Protein AF-A0A392UVI4-F1 (afdb_monomer)

pLDDT: mean 75.86, std 11.66, range [51.25, 90.38]

Organism: NCBI:txid97028

Radius of gyration: 12.73 Å; Cα contacts (8 Å, |Δi|>4): 31; chains: 1; bounding box: 25×21×34 Å

Secondary structure (DSSP, 8-state):
--HHHHTTSTT---PPP---EE-TTS-EE---S----------

Foldseek 3Di:
DQPVVQVVDPPDDDDDDADWDQDPVRDIDGDPDDRDPDDDDDD

Solvent-accessible surface area (backbone atoms only — not comparable to full-atom values): 3213 Å² total; per-residue (Å²): 129,59,49,81,60,50,73,71,42,87,92,64,77,88,69,86,68,94,54,76,42,76,44,97,86,68,49,78,45,68,74,88,69,82,83,65,88,71,91,75,87,83,132

Mean predicted aligned error: 8.02 Å

Structure (mmCIF, N/CA/C/O backbone):
data_AF-A0A392UVI4-F1
#
_entry.id   AF-A0A392UVI4-F1
#
loop_
_atom_site.group_PDB
_atom_site.id
_atom_site.type_symbol
_atom_site.label_atom_id
_atom_site.label_alt_id
_atom_site.label_comp_id
_atom_site.label_asym_id
_atom_site.label_entity_id
_atom_site.label_seq_id
_atom_site.pdbx_PDB_ins_code
_atom_site.Cartn_x
_atom_site.Cartn_y
_atom_site.Cartn_z
_atom_site.occupancy
_atom_site.B_iso_or_equiv
_atom_site.auth_seq_id
_atom_site.auth_comp_id
_atom_site.auth_asym_id
_atom_site.auth_atom_id
_atom_site.pdbx_PDB_model_num
ATOM 1 N N . MET A 1 1 ? 1.323 -6.460 6.807 1.00 69.88 1 MET A N 1
ATOM 2 C CA . MET A 1 1 ? -0.071 -6.956 6.715 1.00 69.88 1 MET A CA 1
ATOM 3 C C . MET A 1 1 ? -0.823 -6.086 5.719 1.0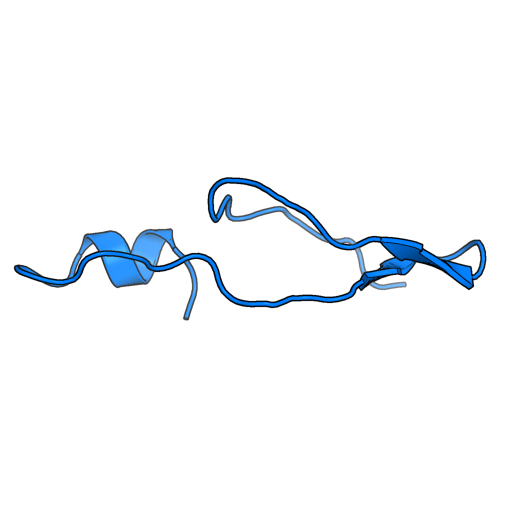0 69.88 1 MET A C 1
ATOM 5 O O . MET A 1 1 ? -0.527 -4.897 5.703 1.00 69.88 1 MET A O 1
ATOM 9 N N . PRO A 1 2 ? -1.756 -6.630 4.917 1.00 79.25 2 PRO A N 1
ATOM 10 C CA . PRO A 1 2 ? -2.597 -5.829 4.021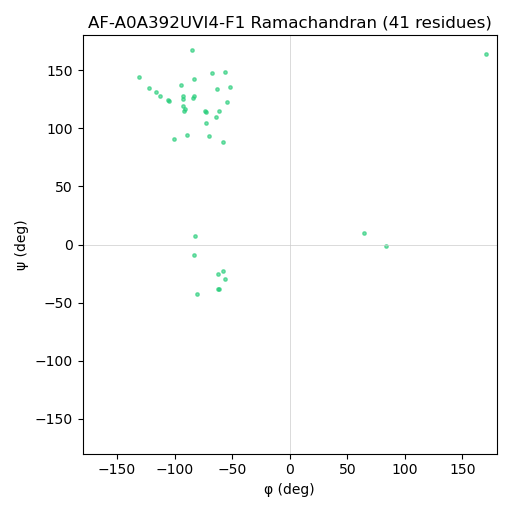 1.00 79.25 2 PRO A CA 1
ATOM 11 C C . PRO A 1 2 ? -3.361 -4.739 4.777 1.00 79.25 2 PRO A C 1
ATOM 13 O O . PRO A 1 2 ? -3.753 -4.943 5.934 1.00 79.25 2 PRO A O 1
ATOM 16 N N . PHE A 1 3 ? -3.616 -3.600 4.134 1.00 79.12 3 PHE A N 1
ATOM 17 C CA . PHE A 1 3 ? -4.300 -2.479 4.786 1.00 79.12 3 PHE A CA 1
ATOM 18 C C . PHE A 1 3 ? -5.722 -2.855 5.212 1.00 79.12 3 PHE A C 1
ATOM 20 O O . PHE A 1 3 ? -6.178 -2.502 6.302 1.00 79.12 3 PHE A O 1
ATOM 27 N N . SER A 1 4 ? -6.402 -3.639 4.374 1.00 80.44 4 SER A N 1
ATOM 28 C CA . SER A 1 4 ? -7.715 -4.230 4.649 1.00 80.44 4 SER A CA 1
ATOM 29 C C . SER A 1 4 ? -7.763 -5.075 5.927 1.00 80.44 4 SER A C 1
ATOM 31 O O . SER A 1 4 ? -8.806 -5.131 6.579 1.00 80.44 4 SER A O 1
ATOM 33 N N . MET A 1 5 ? -6.650 -5.703 6.315 1.00 84.19 5 MET A N 1
ATOM 34 C CA . MET A 1 5 ? -6.532 -6.442 7.576 1.00 84.19 5 MET A CA 1
ATOM 35 C C . MET A 1 5 ? -6.276 -5.494 8.751 1.00 84.19 5 MET A C 1
ATOM 37 O O . MET A 1 5 ? -6.918 -5.624 9.789 1.00 84.19 5 MET A O 1
ATOM 41 N N . MET A 1 6 ? -5.397 -4.502 8.577 1.00 84.88 6 MET A N 1
ATOM 42 C CA . MET A 1 6 ? -5.078 -3.514 9.619 1.00 84.88 6 MET A CA 1
ATOM 43 C C . MET A 1 6 ? -6.301 -2.693 10.041 1.00 84.88 6 MET A C 1
ATOM 45 O O . MET A 1 6 ? -6.494 -2.462 11.230 1.00 84.88 6 MET A O 1
ATOM 49 N N . LYS A 1 7 ? -7.174 -2.327 9.092 1.00 82.69 7 LYS A N 1
ATOM 50 C CA . LYS A 1 7 ? -8.439 -1.617 9.361 1.00 82.69 7 LYS A CA 1
ATOM 51 C C . LYS A 1 7 ? -9.392 -2.352 10.306 1.00 82.69 7 LYS A C 1
ATOM 53 O O . LYS A 1 7 ? -10.262 -1.718 10.890 1.00 82.69 7 LYS A O 1
ATOM 58 N N . LYS A 1 8 ? -9.271 -3.677 10.425 1.00 89.19 8 LYS A N 1
ATOM 59 C CA . LYS A 1 8 ? -10.137 -4.491 11.290 1.00 89.19 8 LYS A CA 1
ATOM 60 C C . LYS A 1 8 ? -9.670 -4.507 12.746 1.00 89.19 8 LYS A C 1
ATOM 62 O O . LYS A 1 8 ? -10.394 -5.019 13.593 1.00 89.19 8 LYS A O 1
ATOM 67 N N . ILE A 1 9 ? -8.481 -3.978 13.040 1.00 89.75 9 ILE A N 1
ATOM 68 C CA . ILE A 1 9 ? -7.922 -3.955 14.392 1.00 89.75 9 ILE A CA 1
ATOM 69 C C . ILE A 1 9 ? -8.335 -2.637 15.068 1.00 89.75 9 ILE A C 1
ATOM 71 O O . ILE A 1 9 ? -7.914 -1.568 14.618 1.00 89.75 9 ILE A O 1
ATOM 75 N N . PRO A 1 10 ? -9.153 -2.671 16.137 1.00 89.62 10 PRO A N 1
ATOM 76 C CA . PRO A 1 10 ? -9.567 -1.458 16.832 1.00 89.62 10 PRO A CA 1
ATOM 77 C C . PRO A 1 10 ? -8.357 -0.747 17.457 1.00 89.62 10 PRO A C 1
ATOM 79 O O . PRO A 1 10 ? -7.509 -1.377 18.084 1.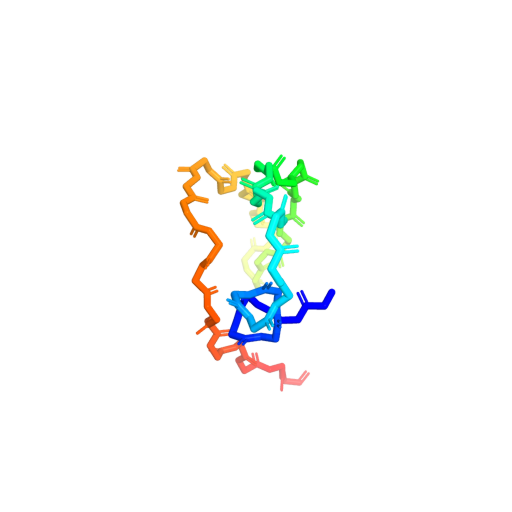00 89.62 10 PRO A O 1
ATOM 82 N N . GLY A 1 11 ? -8.276 0.574 17.276 1.00 87.31 11 GLY A N 1
ATOM 83 C CA . GLY A 1 11 ? -7.207 1.412 17.836 1.00 87.31 11 GLY A CA 1
ATOM 84 C C . GLY A 1 11 ? -5.904 1.463 17.026 1.00 87.31 11 GLY A C 1
ATOM 85 O O . GLY A 1 11 ? -4.994 2.195 17.405 1.00 87.31 11 GLY A O 1
ATOM 86 N N . VAL A 1 12 ? -5.799 0.743 15.904 1.00 86.19 12 VAL A N 1
ATOM 87 C CA . VAL A 1 12 ? -4.626 0.820 15.019 1.00 86.19 12 VAL A CA 1
ATOM 88 C C . VAL A 1 12 ? -4.752 1.990 14.04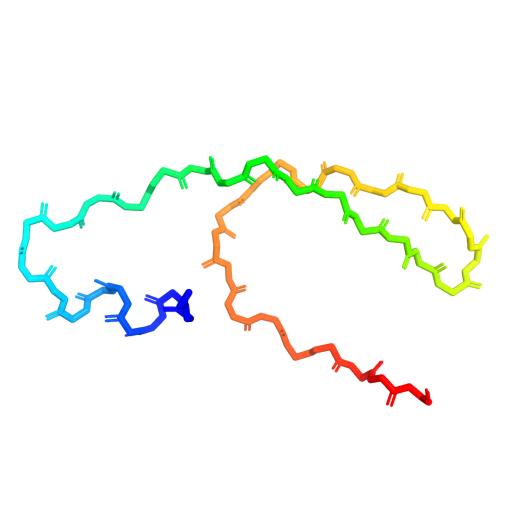5 1.00 86.19 12 VAL A C 1
ATOM 90 O O . VAL A 1 12 ? -5.706 2.080 13.274 1.00 86.19 12 VAL A O 1
ATOM 93 N N . VAL A 1 13 ? -3.735 2.853 14.029 1.00 81.50 13 VAL A N 1
ATOM 94 C CA . VAL A 1 13 ? -3.546 3.890 13.008 1.00 81.50 13 VAL A CA 1
ATOM 95 C C . VAL A 1 13 ? -2.427 3.442 12.079 1.00 81.50 13 VAL A C 1
ATOM 97 O O . VAL A 1 13 ? -1.314 3.162 12.522 1.00 81.50 13 VAL A O 1
ATOM 100 N N . ALA A 1 14 ? -2.716 3.355 10.782 1.00 75.69 14 ALA A N 1
ATOM 101 C CA . ALA A 1 14 ? -1.694 3.039 9.796 1.00 75.69 14 ALA A CA 1
ATOM 102 C C . ALA A 1 14 ? -0.766 4.245 9.616 1.00 75.69 14 ALA A C 1
ATOM 104 O O . ALA A 1 14 ? -1.182 5.293 9.121 1.00 75.69 14 ALA A O 1
ATOM 105 N N . THR A 1 15 ? 0.492 4.089 10.009 1.00 76.81 15 THR A N 1
ATOM 106 C CA . THR A 1 15 ? 1.550 5.035 9.670 1.00 76.81 15 THR A CA 1
ATOM 107 C C . THR A 1 15 ? 2.089 4.717 8.272 1.00 76.81 15 THR A C 1
ATOM 109 O O . THR A 1 15 ? 2.180 3.539 7.902 1.00 76.81 15 THR A O 1
ATOM 112 N N . PRO A 1 16 ? 2.440 5.733 7.462 1.00 73.88 16 PRO A N 1
ATOM 113 C CA . PRO A 1 16 ? 3.111 5.500 6.191 1.00 73.88 16 PRO A CA 1
ATOM 114 C C . PRO A 1 16 ? 4.371 4.665 6.420 1.00 73.88 16 PRO A C 1
ATOM 116 O O . PRO A 1 16 ? 5.242 5.033 7.207 1.00 73.88 16 PRO A O 1
ATOM 119 N N . THR A 1 17 ? 4.452 3.514 5.758 1.00 75.12 17 THR A N 1
ATOM 120 C CA . THR A 1 17 ? 5.664 2.697 5.787 1.00 75.12 17 THR A CA 1
ATOM 121 C C . THR A 1 17 ? 6.626 3.255 4.750 1.00 75.12 17 THR A C 1
ATOM 123 O O . THR A 1 17 ? 6.247 3.415 3.592 1.00 75.12 17 THR A O 1
ATOM 126 N N . ASN A 1 18 ? 7.868 3.538 5.148 1.00 76.94 18 ASN A N 1
ATOM 127 C CA . ASN A 1 18 ? 8.919 3.856 4.185 1.00 76.94 18 ASN A CA 1
ATOM 128 C C . ASN A 1 18 ? 9.117 2.647 3.263 1.00 76.94 18 ASN A C 1
ATOM 130 O O . ASN A 1 18 ? 9.520 1.577 3.717 1.00 76.94 18 ASN A O 1
ATOM 134 N N . MET A 1 19 ? 8.803 2.818 1.981 1.00 79.31 19 MET A N 1
ATOM 135 C CA . MET A 1 19 ? 8.866 1.767 0.970 1.00 79.31 19 MET A CA 1
ATOM 136 C C . MET A 1 19 ? 9.623 2.268 -0.260 1.00 79.31 19 MET A C 1
ATOM 138 O O . MET A 1 19 ? 9.497 3.427 -0.649 1.00 79.31 19 MET A O 1
ATOM 142 N N . GLN A 1 20 ? 10.387 1.369 -0.879 1.00 83.69 20 GLN A N 1
ATOM 143 C CA . GLN A 1 20 ? 10.955 1.535 -2.213 1.00 83.69 20 GLN A CA 1
ATOM 144 C C . GLN A 1 20 ? 10.477 0.395 -3.098 1.00 83.69 20 GLN A C 1
ATOM 146 O O . GLN A 1 20 ? 10.504 -0.765 -2.686 1.00 83.69 20 GLN A O 1
ATOM 151 N N . LEU A 1 21 ? 10.060 0.732 -4.313 1.00 81.44 21 LEU A N 1
ATOM 152 C CA . LEU A 1 21 ? 9.703 -0.236 -5.340 1.00 81.44 21 LEU A CA 1
ATOM 153 C C . LEU A 1 21 ? 10.713 -0.147 -6.476 1.00 81.44 21 LEU A C 1
ATOM 155 O O . LEU A 1 21 ? 10.941 0.939 -7.003 1.00 81.44 21 LEU A O 1
ATOM 159 N N . SER A 1 22 ? 11.292 -1.288 -6.852 1.00 87.94 22 SER A N 1
ATOM 160 C CA . SER A 1 22 ? 12.037 -1.419 -8.102 1.00 87.94 22 SER A CA 1
ATOM 161 C C . SER A 1 22 ? 11.066 -1.867 -9.186 1.00 87.94 22 SER A C 1
ATOM 163 O O . SER A 1 22 ? 10.447 -2.926 -9.072 1.00 87.94 22 SER A O 1
ATOM 165 N N . LEU A 1 23 ? 10.879 -1.026 -10.198 1.00 84.94 23 LEU A N 1
ATOM 166 C CA . LEU A 1 23 ? 10.000 -1.310 -11.324 1.00 84.94 23 LEU A CA 1
ATOM 167 C C . LEU A 1 23 ? 10.732 -2.123 -12.402 1.00 84.94 23 LEU A C 1
ATOM 169 O O . LEU A 1 23 ? 11.954 -2.266 -12.387 1.00 84.94 23 LEU A O 1
ATOM 173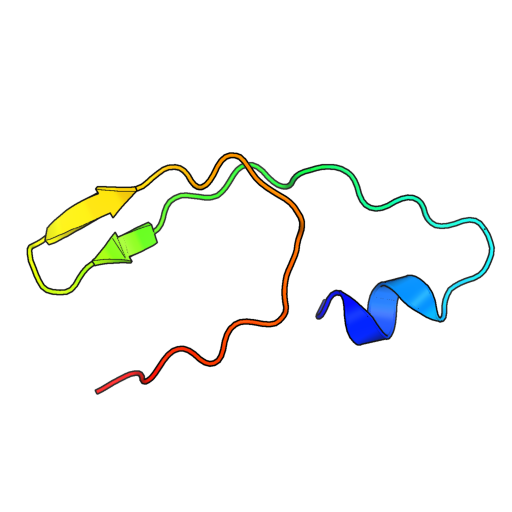 N N . ALA A 1 24 ? 9.978 -2.665 -13.362 1.00 87.94 24 ALA A N 1
ATOM 174 C CA . ALA A 1 24 ? 10.531 -3.485 -14.445 1.00 87.94 24 ALA A CA 1
ATOM 175 C C . ALA A 1 24 ? 11.519 -2.715 -15.345 1.00 87.94 24 ALA A C 1
ATOM 177 O O . ALA A 1 24 ? 12.419 -3.311 -15.934 1.00 87.94 24 ALA A O 1
ATOM 178 N N . ASP A 1 25 ? 11.386 -1.388 -15.412 1.00 90.38 25 ASP A N 1
ATOM 179 C CA . ASP A 1 25 ? 12.316 -0.478 -16.089 1.00 90.38 25 ASP A CA 1
ATOM 180 C C . ASP A 1 25 ? 13.542 -0.115 -15.226 1.00 90.38 25 ASP A C 1
ATOM 182 O O . ASP A 1 25 ? 14.354 0.722 -15.616 1.00 90.38 25 ASP A O 1
AT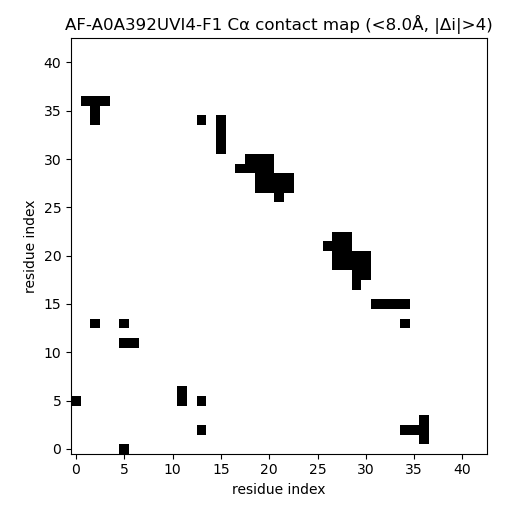OM 186 N N . ARG A 1 26 ? 13.696 -0.765 -14.064 1.00 85.56 26 ARG A N 1
ATOM 187 C CA . ARG A 1 26 ? 14.733 -0.531 -13.047 1.00 85.56 26 ARG A CA 1
ATOM 188 C C . ARG A 1 26 ? 14.669 0.844 -12.384 1.00 85.56 26 ARG A C 1
ATOM 190 O O . ARG A 1 26 ? 15.582 1.185 -11.631 1.00 85.56 26 ARG A O 1
ATOM 197 N N . SER A 1 27 ? 13.611 1.619 -12.610 1.00 86.00 27 SER A N 1
ATOM 198 C CA . SER A 1 27 ? 13.381 2.8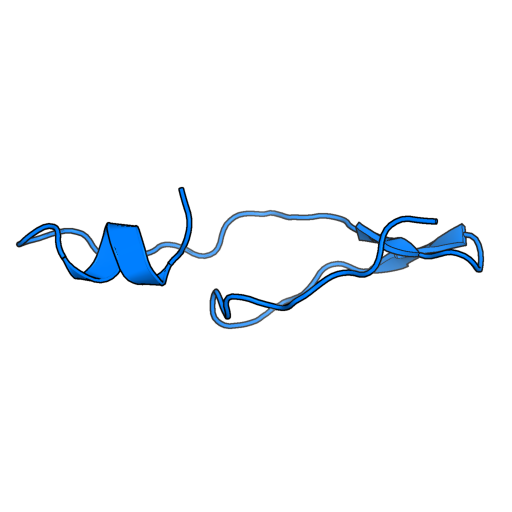35 -11.838 1.00 86.00 27 SER A CA 1
ATOM 199 C C . SER A 1 27 ? 13.051 2.487 -10.381 1.00 86.00 27 SER A C 1
ATOM 201 O O . SER A 1 27 ? 12.480 1.432 -10.082 1.00 86.00 27 SER A O 1
ATOM 203 N N . ILE A 1 28 ? 13.461 3.363 -9.460 1.00 87.25 28 ILE A N 1
ATOM 204 C CA . ILE A 1 28 ? 13.131 3.264 -8.036 1.00 87.25 28 ILE A CA 1
ATOM 205 C C . ILE A 1 28 ? 12.083 4.324 -7.732 1.00 87.25 28 ILE A C 1
ATOM 207 O O . ILE A 1 28 ? 12.312 5.509 -7.973 1.00 87.25 28 ILE A O 1
ATOM 211 N N . VAL A 1 29 ? 10.950 3.899 -7.180 1.00 81.12 29 VAL A N 1
ATOM 212 C CA . VAL A 1 29 ? 9.871 4.798 -6.764 1.00 81.12 29 VAL A CA 1
ATOM 213 C C . VAL A 1 29 ? 9.692 4.719 -5.253 1.00 81.12 29 VAL A C 1
ATOM 215 O O . VAL A 1 29 ? 9.573 3.630 -4.687 1.00 81.12 29 VAL A O 1
ATOM 218 N N . HIS A 1 30 ? 9.637 5.887 -4.613 1.00 81.06 30 HIS A N 1
ATOM 219 C CA . HIS A 1 30 ? 9.257 6.068 -3.212 1.00 81.06 30 HIS A CA 1
ATOM 220 C C . HIS A 1 30 ? 7.801 6.533 -3.162 1.00 81.06 30 HIS A C 1
ATOM 222 O O . HIS A 1 30 ? 7.540 7.736 -3.256 1.00 81.06 30 HIS A O 1
ATOM 228 N N . PRO A 1 31 ? 6.824 5.617 -3.084 1.00 74.06 31 PRO A N 1
ATOM 229 C CA . PRO A 1 31 ? 5.428 6.012 -3.037 1.00 74.06 31 PRO A CA 1
ATOM 230 C C . PRO A 1 31 ? 5.153 6.817 -1.758 1.00 74.06 31 PRO A C 1
ATOM 232 O O . PRO A 1 31 ? 5.132 6.280 -0.653 1.00 74.06 31 PRO A O 1
ATOM 235 N N . HIS A 1 32 ? 4.916 8.118 -1.920 1.00 64.50 32 HIS A N 1
ATOM 236 C CA . HIS A 1 32 ? 4.360 8.980 -0.881 1.00 64.50 32 HIS A CA 1
ATOM 237 C C . HIS A 1 32 ? 2.833 8.939 -0.991 1.00 64.50 32 HIS A C 1
ATOM 239 O O . HIS A 1 32 ? 2.244 9.655 -1.797 1.00 64.50 32 HIS A O 1
ATOM 245 N N . GLY A 1 33 ? 2.170 8.073 -0.223 1.00 67.00 33 GLY A N 1
ATOM 246 C CA . GLY A 1 33 ? 0.714 7.969 -0.303 1.00 67.00 33 GLY A CA 1
ATOM 247 C C . GLY A 1 33 ? 0.110 6.790 0.445 1.00 67.00 33 GLY A C 1
ATOM 248 O O . GLY A 1 33 ? 0.803 5.862 0.851 1.00 67.00 33 GLY A O 1
ATOM 249 N N . ILE A 1 34 ? -1.205 6.885 0.647 1.00 58.81 34 ILE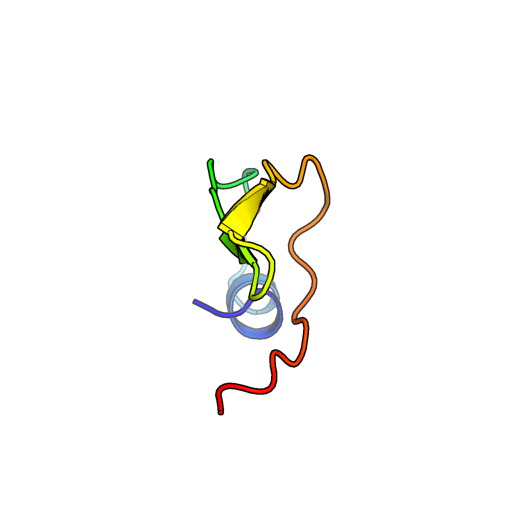 A N 1
ATOM 250 C CA . ILE A 1 34 ? -2.048 5.990 1.446 1.00 58.81 34 ILE A CA 1
ATOM 251 C C . ILE A 1 34 ? -1.839 4.529 1.033 1.00 58.81 34 ILE A C 1
ATOM 253 O O . ILE A 1 34 ? -1.815 4.205 -0.153 1.00 58.81 34 ILE A O 1
ATOM 257 N N . LEU A 1 35 ? -1.726 3.661 2.042 1.00 58.56 35 LEU A N 1
ATOM 258 C CA . LEU A 1 35 ? -1.625 2.209 1.924 1.00 58.56 35 LEU A CA 1
ATOM 259 C C . LEU A 1 35 ? -2.866 1.671 1.181 1.00 58.56 35 LEU A C 1
ATOM 261 O O . LEU A 1 35 ? -3.883 1.363 1.792 1.00 58.56 35 LEU A O 1
ATOM 265 N N . HIS A 1 36 ? -2.830 1.614 -0.145 1.00 59.81 36 HIS A N 1
ATOM 266 C CA . HIS A 1 36 ? -3.852 0.941 -0.938 1.00 59.81 36 HIS A CA 1
ATOM 267 C C . HIS A 1 36 ? -3.386 -0.484 -1.219 1.00 59.81 36 HIS A C 1
ATOM 269 O O . HIS A 1 36 ? -2.218 -0.713 -1.528 1.00 59.81 36 HIS A O 1
ATOM 275 N N . ASP A 1 37 ? -4.295 -1.451 -1.094 1.00 63.28 37 ASP A N 1
ATOM 276 C CA . ASP A 1 37 ? -4.028 -2.820 -1.524 1.00 63.28 37 ASP A CA 1
ATOM 277 C C . ASP A 1 37 ? -3.975 -2.801 -3.067 1.00 63.28 37 ASP A C 1
ATOM 279 O O . ASP A 1 37 ? -5.007 -2.838 -3.738 1.00 63.28 37 ASP A O 1
ATOM 283 N N . VAL A 1 38 ? -2.774 -2.640 -3.634 1.00 63.16 38 VAL A N 1
ATOM 284 C CA . VAL A 1 38 ? -2.550 -2.624 -5.088 1.00 63.16 38 VAL A CA 1
ATOM 285 C C . VAL A 1 38 ? -2.200 -4.035 -5.552 1.00 63.16 38 VAL A C 1
ATOM 287 O O . VAL A 1 38 ? -1.282 -4.664 -5.025 1.00 63.16 38 VAL A O 1
ATOM 290 N N . LEU A 1 39 ? -2.919 -4.534 -6.558 1.00 57.34 39 LEU A N 1
ATOM 291 C CA . LEU A 1 39 ? -2.596 -5.800 -7.213 1.00 57.34 39 LEU A CA 1
ATOM 292 C C . LEU A 1 39 ? -1.352 -5.612 -8.089 1.00 57.34 39 LEU A C 1
ATOM 294 O O . LEU A 1 39 ? -1.428 -5.024 -9.167 1.00 57.34 39 LEU A O 1
ATOM 298 N N . VAL A 1 40 ? -0.208 -6.116 -7.632 1.00 59.28 40 VAL A N 1
ATOM 299 C CA . VAL A 1 40 ? 1.026 -6.144 -8.426 1.00 59.28 40 VAL A CA 1
ATOM 300 C C . VAL A 1 40 ? 1.110 -7.487 -9.150 1.00 59.28 40 VAL A C 1
ATOM 302 O O . VAL A 1 40 ? 1.147 -8.540 -8.515 1.00 59.28 40 VAL A O 1
ATOM 305 N N . ARG A 1 41 ? 1.138 -7.462 -10.489 1.00 51.72 41 ARG A N 1
ATOM 306 C CA . ARG A 1 41 ? 1.490 -8.641 -11.294 1.00 51.72 41 ARG A CA 1
ATOM 307 C C . ARG A 1 41 ? 2.995 -8.864 -11.186 1.00 51.72 41 ARG A C 1
ATOM 309 O O . ARG A 1 41 ? 3.764 -8.031 -11.653 1.00 51.72 41 ARG A O 1
ATOM 316 N N . VAL A 1 42 ? 3.393 -9.983 -10.592 1.00 51.25 42 VAL A N 1
ATOM 317 C CA . VAL A 1 42 ? 4.775 -10.474 -10.630 1.00 51.25 42 VAL A CA 1
ATOM 318 C C . VAL A 1 42 ? 4.872 -11.438 -11.813 1.00 51.25 42 VAL A C 1
ATOM 320 O O . VAL A 1 42 ? 4.023 -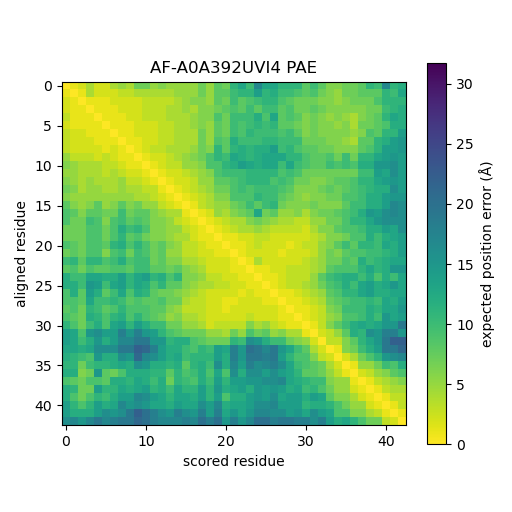12.323 -11.934 1.00 51.25 42 VAL A O 1
ATOM 323 N N . ALA A 1 43 ? 5.816 -11.189 -12.722 1.00 54.03 43 ALA A N 1
ATOM 324 C CA . ALA A 1 43 ? 6.131 -12.063 -13.854 1.00 54.03 43 ALA A CA 1
ATOM 325 C C . ALA A 1 43 ? 7.194 -13.091 -13.459 1.00 54.03 43 ALA A C 1
ATOM 327 O O . ALA A 1 43 ? 8.045 -12.737 -12.610 1.00 54.03 43 ALA A O 1
#

Sequence (43 aa):
MPFSMMKKIPGVVATPTNMQLSLADRSIVHPHGILHDVLVRVA